Protein AF-A0A0J7MM13-F1 (afdb_monomer_lite)

Organism: Lasius niger (NCBI:txid67767)

Sequence (142 aa):
MSQFNTNYSTEHWIAAKRILRFLKGTADYGLMYRKSGMPLYGVVDADWGANTVDRRSYSGYAFILAGAAVCWEARKQRTVALSSVEAEYMAMSEATKEAIYLQGAIELQYMSTNDMPADILTKGLTGVKHLHCQDGLGMIEY

Structure (mmCIF, N/CA/C/O backbone):
data_AF-A0A0J7MM13-F1
#
_entry.id   AF-A0A0J7MM13-F1
#
loop_
_atom_site.group_PDB
_atom_site.id
_atom_site.type_symbol
_atom_site.label_atom_id
_atom_site.label_alt_id
_atom_site.label_comp_id
_atom_site.label_asym_id
_atom_site.label_entity_id
_atom_site.label_seq_id
_atom_site.pdbx_PDB_ins_code
_atom_site.Cartn_x
_atom_site.Cartn_y
_atom_site.Cartn_z
_atom_site.occupancy
_atom_site.B_iso_or_equiv
_atom_site.auth_seq_id
_atom_site.auth_comp_id
_atom_site.auth_asym_id
_atom_site.auth_atom_id
_atom_site.pdbx_PDB_model_num
ATOM 1 N N . MET A 1 1 ? 2.176 -0.537 -14.568 1.00 55.88 1 MET A N 1
ATOM 2 C CA . MET A 1 1 ? 1.625 -1.042 -15.847 1.00 55.88 1 MET A CA 1
ATOM 3 C C . MET A 1 1 ? 1.347 0.058 -16.863 1.00 55.88 1 MET A C 1
ATOM 5 O O . MET A 1 1 ? 1.669 -0.158 -18.020 1.00 55.88 1 MET A O 1
ATOM 9 N N . SER A 1 2 ? 0.864 1.245 -16.465 1.00 60.62 2 SER A N 1
ATOM 10 C CA . SER A 1 2 ? 0.593 2.351 -17.407 1.00 60.62 2 SER A CA 1
ATOM 11 C C . SER A 1 2 ? 1.797 2.784 -18.262 1.00 60.62 2 SER A C 1
ATOM 13 O O . SER A 1 2 ? 1.614 3.177 -19.409 1.00 60.62 2 SER A O 1
ATOM 15 N N . GLN A 1 3 ? 3.026 2.654 -17.745 1.00 65.56 3 GLN A N 1
ATOM 16 C CA . GLN A 1 3 ? 4.255 3.060 -18.445 1.00 65.56 3 GLN A CA 1
ATOM 17 C C . GLN A 1 3 ? 4.563 2.261 -19.731 1.00 65.56 3 GLN A C 1
ATOM 19 O O . GLN A 1 3 ? 5.362 2.721 -20.538 1.00 65.56 3 GLN A O 1
ATOM 24 N N . PHE A 1 4 ? 3.945 1.089 -19.937 1.00 69.31 4 PHE A N 1
ATOM 25 C CA . PHE A 1 4 ? 4.208 0.210 -21.089 1.00 69.31 4 PHE A CA 1
ATOM 26 C C . PHE A 1 4 ? 2.980 -0.016 -21.983 1.00 69.31 4 PHE A C 1
ATOM 28 O O . PHE A 1 4 ? 2.943 -0.974 -22.751 1.00 69.31 4 PHE A O 1
ATOM 35 N N . ASN A 1 5 ? 1.978 0.865 -21.920 1.00 72.00 5 ASN A N 1
ATOM 36 C CA . ASN A 1 5 ? 0.752 0.727 -22.717 1.00 72.00 5 ASN A CA 1
ATOM 37 C C . ASN A 1 5 ? 0.992 0.803 -24.237 1.00 72.00 5 ASN A C 1
ATOM 39 O O . ASN A 1 5 ? 0.208 0.251 -25.002 1.00 72.00 5 ASN A O 1
ATOM 43 N N . THR A 1 6 ? 2.059 1.471 -24.680 1.00 70.50 6 THR A N 1
ATOM 44 C CA . THR A 1 6 ? 2.386 1.673 -26.103 1.00 70.50 6 THR A CA 1
ATOM 45 C C . THR A 1 6 ? 3.457 0.720 -26.640 1.00 70.50 6 THR A C 1
ATOM 47 O O . THR A 1 6 ? 3.584 0.584 -27.852 1.00 70.50 6 THR A O 1
ATOM 50 N N . ASN A 1 7 ? 4.210 0.040 -25.769 1.00 72.38 7 ASN A N 1
ATOM 51 C CA . ASN A 1 7 ? 5.239 -0.933 -26.146 1.00 72.38 7 ASN A CA 1
ATOM 52 C C . ASN A 1 7 ? 5.311 -2.047 -25.086 1.00 72.38 7 ASN A C 1
ATOM 54 O O . ASN A 1 7 ? 6.131 -2.006 -24.164 1.00 72.38 7 ASN A O 1
ATOM 58 N N . TYR A 1 8 ? 4.381 -3.001 -25.164 1.00 73.69 8 TYR A N 1
ATOM 59 C CA . TYR A 1 8 ? 4.256 -4.084 -24.190 1.00 73.69 8 TYR A CA 1
ATOM 60 C C . TYR A 1 8 ? 5.021 -5.337 -24.644 1.00 73.69 8 TYR A C 1
ATOM 62 O O . TYR A 1 8 ? 4.987 -5.718 -25.809 1.00 73.69 8 TYR A O 1
ATOM 70 N N . SER A 1 9 ? 5.698 -6.000 -23.706 1.00 83.69 9 SER A N 1
ATOM 71 C CA . SER A 1 9 ? 6.359 -7.286 -23.917 1.00 83.69 9 SER A CA 1
ATOM 72 C C . SER A 1 9 ? 5.471 -8.420 -23.396 1.00 83.69 9 SER A C 1
ATOM 74 O O . SER A 1 9 ? 4.439 -8.190 -22.752 1.00 83.69 9 SER A O 1
ATOM 76 N N . THR A 1 10 ? 5.888 -9.667 -23.616 1.00 84.00 10 THR A N 1
ATOM 77 C CA . THR A 1 10 ? 5.221 -10.851 -23.053 1.00 84.00 10 THR A CA 1
ATOM 78 C C . THR A 1 10 ? 5.097 -10.778 -21.526 1.00 84.00 10 THR A C 1
ATOM 80 O O . THR A 1 10 ? 4.077 -11.182 -20.972 1.00 84.00 10 THR A O 1
ATOM 83 N N . GLU A 1 11 ? 6.085 -10.204 -20.837 1.00 82.25 11 GLU A N 1
ATOM 84 C CA . GLU A 1 11 ? 6.068 -10.025 -19.379 1.00 82.25 11 GLU A CA 1
ATOM 85 C C . GLU A 1 11 ? 4.961 -9.061 -18.938 1.00 82.25 11 GLU A C 1
ATOM 87 O O . GLU A 1 11 ? 4.194 -9.362 -18.019 1.00 82.25 11 GLU A O 1
ATOM 92 N N . HIS A 1 12 ? 4.803 -7.940 -19.651 1.00 82.81 12 HIS A N 1
ATOM 93 C CA . HIS A 1 12 ? 3.722 -6.983 -19.403 1.00 82.81 12 HIS A CA 1
ATOM 94 C C . HIS A 1 12 ? 2.346 -7.628 -19.625 1.00 82.81 12 HIS A C 1
ATOM 96 O O . HIS A 1 12 ? 1.418 -7.411 -18.845 1.00 82.81 12 HIS A O 1
ATOM 102 N N . TRP A 1 13 ? 2.214 -8.486 -20.638 1.00 83.06 13 TRP A N 1
ATOM 103 C CA . TRP A 1 13 ? 0.976 -9.221 -20.895 1.00 83.06 13 TRP A CA 1
ATOM 104 C C . TRP A 1 13 ? 0.638 -10.232 -19.789 1.00 83.06 13 TRP A C 1
ATOM 106 O O . TRP A 1 13 ? -0.515 -10.325 -19.358 1.00 83.06 13 TRP A O 1
ATOM 116 N N . ILE A 1 14 ? 1.634 -10.964 -19.281 1.00 84.88 14 ILE A N 1
ATOM 117 C CA . ILE A 1 14 ? 1.458 -11.905 -18.163 1.00 84.88 14 ILE A CA 1
ATOM 118 C C . ILE A 1 14 ? 1.028 -11.161 -16.895 1.00 84.88 14 ILE A C 1
ATOM 120 O O . ILE A 1 14 ? 0.068 -11.571 -16.237 1.00 84.88 14 ILE A O 1
ATOM 124 N N . ALA A 1 15 ? 1.688 -10.049 -16.570 1.00 82.31 15 ALA A N 1
ATOM 125 C CA . ALA A 1 15 ? 1.334 -9.243 -15.408 1.00 82.31 15 ALA A CA 1
ATOM 126 C C . ALA A 1 15 ? -0.071 -8.622 -15.543 1.00 82.31 15 ALA A C 1
ATOM 128 O O . ALA A 1 15 ? -0.837 -8.643 -14.581 1.00 82.31 15 ALA A O 1
ATOM 129 N N . ALA A 1 16 ? -0.472 -8.169 -16.738 1.00 85.62 16 ALA A N 1
ATOM 130 C CA . ALA A 1 16 ? -1.833 -7.686 -16.983 1.00 85.62 16 ALA A CA 1
ATOM 131 C C . ALA A 1 16 ? -2.881 -8.790 -16.760 1.00 85.62 16 ALA A C 1
ATOM 133 O O . ALA A 1 16 ? -3.875 -8.576 -16.066 1.00 85.62 16 ALA A O 1
ATOM 134 N N . LYS A 1 17 ? -2.634 -10.009 -17.261 1.00 88.06 17 LYS A N 1
ATOM 135 C CA . LYS A 1 17 ? -3.504 -11.165 -16.983 1.00 88.06 17 LYS A CA 1
ATOM 136 C C . LYS A 1 17 ? -3.575 -11.498 -15.497 1.00 88.06 17 LYS A C 1
ATOM 138 O O . LYS A 1 17 ? -4.645 -11.870 -15.026 1.00 88.06 17 LYS A O 1
ATOM 143 N N . ARG A 1 18 ? -2.463 -11.390 -14.762 1.00 84.81 18 ARG A N 1
ATOM 144 C CA . ARG A 1 18 ? -2.442 -11.615 -13.309 1.00 84.81 18 ARG A CA 1
ATOM 145 C C . ARG A 1 18 ? -3.367 -10.632 -12.592 1.00 84.81 18 ARG A C 1
ATOM 147 O O . ARG A 1 18 ? -4.157 -11.074 -11.768 1.00 84.81 18 ARG A O 1
ATOM 154 N N . ILE A 1 19 ? -3.328 -9.351 -12.966 1.00 85.69 19 ILE A N 1
ATOM 155 C CA . ILE A 1 19 ? -4.232 -8.324 -12.424 1.00 85.69 19 ILE A CA 1
ATOM 156 C C . ILE A 1 19 ? -5.691 -8.667 -12.738 1.00 85.69 19 ILE A C 1
ATOM 158 O O . ILE A 1 19 ? -6.515 -8.693 -11.835 1.00 85.69 19 ILE A O 1
ATOM 162 N N . LEU A 1 20 ? -6.017 -8.998 -13.991 1.00 88.75 20 LEU A N 1
ATOM 163 C CA . LEU A 1 20 ? -7.393 -9.345 -14.371 1.00 88.75 20 LEU A CA 1
ATOM 164 C C . LEU A 1 20 ? -7.911 -10.596 -13.647 1.00 88.75 20 LEU A C 1
ATOM 166 O O . LEU A 1 20 ? -9.074 -10.644 -13.256 1.00 88.75 20 LEU A O 1
ATOM 170 N N . ARG A 1 21 ? -7.059 -11.608 -13.450 1.00 88.88 21 ARG A N 1
ATOM 171 C CA . ARG A 1 21 ? -7.404 -12.804 -12.666 1.00 88.88 21 ARG A CA 1
ATOM 172 C C . ARG A 1 21 ? -7.628 -12.474 -11.198 1.00 88.88 21 ARG A C 1
ATOM 174 O O . ARG A 1 21 ? -8.562 -13.016 -10.629 1.00 88.88 21 ARG A O 1
ATOM 181 N N . PHE A 1 22 ? -6.795 -11.607 -10.622 1.00 84.38 22 PHE A N 1
ATOM 182 C CA . PHE A 1 22 ? -6.977 -11.129 -9.256 1.00 84.38 22 PHE A CA 1
ATOM 183 C C . PHE A 1 22 ? -8.317 -10.405 -9.123 1.00 84.38 22 PHE A C 1
ATOM 185 O O . PHE A 1 22 ? -9.152 -10.862 -8.362 1.00 84.38 22 PHE A O 1
ATOM 192 N N . LEU A 1 23 ? -8.584 -9.394 -9.959 1.00 87.12 23 LEU A N 1
ATOM 193 C CA . LEU A 1 23 ? -9.851 -8.652 -9.946 1.00 87.12 23 LEU A CA 1
ATOM 194 C C . LEU A 1 23 ? -11.074 -9.560 -10.108 1.00 87.12 23 LEU A C 1
ATOM 196 O O . LEU A 1 23 ? -12.084 -9.353 -9.448 1.00 87.12 23 LEU A O 1
ATOM 200 N N . LYS A 1 24 ? -10.985 -10.573 -10.979 1.00 90.88 24 LYS A N 1
ATOM 201 C CA . LYS A 1 24 ? -12.055 -11.560 -11.146 1.00 90.88 24 LYS A CA 1
ATOM 202 C C . LYS A 1 24 ? -12.206 -12.463 -9.917 1.00 90.88 24 LYS A C 1
ATOM 204 O O . LYS A 1 24 ? -13.327 -12.788 -9.557 1.00 90.88 24 LYS A O 1
ATOM 209 N N . GLY A 1 25 ? -11.098 -12.909 -9.329 1.00 87.06 25 GLY A N 1
ATOM 210 C CA . GLY A 1 25 ? -11.095 -13.793 -8.161 1.00 87.06 25 GLY A CA 1
ATOM 211 C C . GLY A 1 25 ? -11.471 -13.087 -6.860 1.00 87.06 25 GLY A C 1
ATOM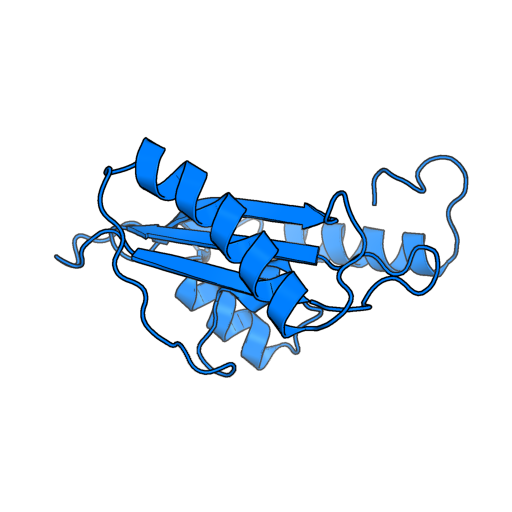 212 O O . GLY A 1 25 ? -11.932 -13.744 -5.942 1.00 87.06 25 GLY A O 1
ATOM 213 N N . THR A 1 26 ? -11.308 -11.766 -6.792 1.00 87.00 26 THR A N 1
ATOM 214 C CA . THR A 1 26 ? -11.683 -10.942 -5.639 1.00 87.00 26 THR A CA 1
ATOM 215 C C . THR A 1 26 ? -12.926 -10.095 -5.903 1.00 87.00 26 THR A C 1
ATOM 217 O O . THR A 1 26 ? -13.103 -9.063 -5.262 1.00 87.00 26 THR A O 1
ATOM 220 N N . ALA A 1 27 ? -13.753 -10.469 -6.884 1.00 89.00 27 ALA A N 1
ATOM 221 C CA . ALA A 1 27 ? -14.944 -9.701 -7.246 1.00 89.00 27 ALA A CA 1
ATOM 222 C C . ALA A 1 27 ? -15.980 -9.674 -6.110 1.00 89.00 27 ALA A C 1
ATOM 224 O O . ALA A 1 27 ? -16.627 -8.652 -5.904 1.00 89.00 27 ALA A O 1
ATOM 225 N N . ASP A 1 28 ? -16.066 -10.772 -5.359 1.00 91.69 28 ASP A N 1
ATOM 226 C CA . ASP A 1 28 ? -16.983 -10.952 -4.230 1.00 91.69 28 ASP A CA 1
ATOM 227 C C . ASP A 1 28 ? -16.328 -10.607 -2.879 1.00 91.69 28 ASP A C 1
ATOM 229 O O . ASP A 1 28 ? -16.891 -10.859 -1.819 1.00 91.69 28 ASP A O 1
ATOM 233 N N . TYR A 1 29 ? -15.127 -10.019 -2.895 1.00 89.81 29 TYR A N 1
ATOM 234 C CA . TYR A 1 29 ? -14.446 -9.571 -1.684 1.00 89.81 29 TYR A CA 1
ATOM 235 C C . TYR A 1 29 ? -14.769 -8.108 -1.392 1.00 89.81 29 TYR A C 1
ATOM 237 O O . TYR A 1 29 ? -14.879 -7.278 -2.296 1.00 89.81 29 TYR A O 1
ATOM 245 N N . GLY A 1 30 ? -14.792 -7.749 -0.114 1.00 89.75 30 GLY A N 1
ATOM 246 C CA . GLY A 1 30 ? -14.753 -6.351 0.295 1.00 89.75 30 GLY A CA 1
ATOM 247 C C . GLY A 1 30 ? -14.145 -6.147 1.671 1.00 89.75 30 GLY A C 1
ATOM 248 O O . GLY A 1 30 ? -13.636 -7.073 2.299 1.00 89.75 30 GLY A O 1
ATOM 249 N N . LEU A 1 31 ? -14.143 -4.889 2.103 1.00 90.62 31 LEU A N 1
ATOM 250 C CA . LEU A 1 31 ? -13.538 -4.471 3.362 1.00 90.62 31 LEU A CA 1
ATOM 251 C C . LEU A 1 31 ? -14.561 -4.581 4.493 1.00 90.62 31 LEU A C 1
ATOM 253 O O . LEU A 1 31 ? -15.604 -3.924 4.460 1.00 90.62 31 LEU A O 1
ATOM 257 N N . MET A 1 32 ? -14.256 -5.384 5.513 1.00 88.50 32 MET A N 1
ATOM 258 C CA . MET A 1 32 ? -15.126 -5.528 6.681 1.00 88.50 32 MET A CA 1
ATOM 259 C C . MET A 1 32 ? -14.649 -4.647 7.834 1.00 88.50 32 MET A C 1
ATOM 261 O O . MET A 1 32 ? -13.697 -4.973 8.539 1.00 88.50 32 MET A O 1
ATOM 265 N N . TYR A 1 33 ? -15.386 -3.572 8.104 1.00 87.06 33 TYR A N 1
ATOM 266 C CA . TYR A 1 33 ? -15.162 -2.761 9.297 1.00 87.06 33 TYR A CA 1
ATOM 267 C C . TYR A 1 33 ? -15.888 -3.363 10.500 1.00 87.06 33 TYR A C 1
ATOM 269 O O . TYR A 1 33 ? -17.117 -3.462 10.532 1.00 87.06 33 TYR A O 1
ATOM 277 N N . ARG A 1 34 ? -15.128 -3.733 11.530 1.00 84.69 34 ARG A N 1
ATOM 278 C CA . ARG A 1 34 ? -15.643 -4.201 12.817 1.00 84.69 34 ARG A CA 1
ATOM 279 C C . ARG A 1 34 ? -15.145 -3.287 13.921 1.00 84.69 34 ARG A C 1
ATOM 281 O O . ARG A 1 34 ? -13.957 -3.000 14.022 1.00 84.69 34 ARG A O 1
ATOM 288 N N . LYS A 1 35 ? -16.045 -2.877 14.815 1.00 81.12 35 LYS A N 1
ATOM 289 C CA . LYS A 1 35 ? -15.667 -2.135 16.022 1.00 81.12 35 LYS A CA 1
ATOM 290 C C . LYS A 1 35 ? -14.720 -2.996 16.869 1.00 81.12 35 LYS A C 1
ATOM 292 O O . LYS A 1 35 ? -15.169 -3.870 17.601 1.00 81.12 35 LYS A O 1
ATOM 297 N N . SER A 1 36 ? -13.419 -2.760 16.735 1.00 73.56 36 SER A N 1
ATOM 298 C CA . SER A 1 36 ? -12.362 -3.509 17.425 1.00 73.56 36 SER A CA 1
ATOM 299 C C . SER A 1 36 ? -11.814 -2.765 18.642 1.00 73.56 36 SER A C 1
ATOM 301 O O . SER A 1 36 ? -11.127 -3.360 19.461 1.00 73.56 36 SER A O 1
ATOM 303 N N . GLY A 1 37 ? -12.098 -1.460 18.757 1.00 76.56 37 GLY A N 1
ATOM 304 C CA . GLY A 1 37 ? -11.477 -0.587 19.757 1.00 76.56 37 GLY A CA 1
ATOM 305 C C . GLY A 1 37 ? -10.001 -0.280 19.476 1.00 76.56 37 GLY A C 1
ATOM 306 O O . GLY A 1 37 ? -9.406 0.486 20.226 1.00 76.56 37 GLY A O 1
ATOM 307 N N . MET A 1 38 ? -9.420 -0.837 18.405 1.00 79.38 38 MET A N 1
ATOM 308 C CA . MET A 1 38 ? -8.049 -0.533 18.006 1.00 79.38 38 MET A CA 1
ATOM 309 C C . MET A 1 38 ? -7.970 0.869 17.389 1.00 79.38 38 MET A C 1
ATOM 311 O O . MET A 1 38 ? -8.849 1.224 16.592 1.00 79.38 38 MET A O 1
ATOM 315 N N . PRO A 1 39 ? -6.940 1.660 17.740 1.00 83.06 39 PRO A N 1
ATOM 316 C CA . PRO A 1 39 ? -6.705 2.955 17.117 1.00 83.06 39 PRO A CA 1
ATOM 317 C C . PRO A 1 39 ? -6.337 2.794 15.636 1.00 83.06 39 PRO A C 1
ATOM 319 O O . PRO A 1 39 ? -6.025 1.697 15.170 1.00 83.06 39 PRO A O 1
ATOM 322 N N . LEU A 1 40 ? -6.373 3.905 14.898 1.00 85.75 40 LEU A N 1
ATOM 323 C CA . LEU A 1 40 ? -5.806 3.976 13.554 1.00 85.75 40 LEU A CA 1
ATOM 324 C C . LEU A 1 40 ? -4.312 3.635 13.628 1.00 85.75 40 LEU A C 1
ATOM 326 O O . LEU A 1 40 ? -3.591 4.232 14.424 1.00 85.75 40 LEU A O 1
ATOM 330 N N . TYR A 1 41 ? -3.842 2.720 12.785 1.00 87.88 41 TYR A N 1
ATOM 331 C CA . TYR A 1 41 ? -2.412 2.445 12.640 1.00 87.88 41 TYR A CA 1
ATOM 332 C C . TYR A 1 41 ? -2.027 2.330 11.168 1.00 87.88 41 TYR A C 1
ATOM 334 O O . TYR A 1 41 ? -2.854 1.988 10.324 1.00 87.88 41 TYR A O 1
ATOM 342 N N . GLY A 1 42 ? -0.775 2.658 10.855 1.00 89.44 42 GLY A N 1
ATOM 343 C CA . GLY A 1 42 ? -0.225 2.609 9.504 1.00 89.44 42 GLY A CA 1
ATOM 344 C C . GLY A 1 42 ? 0.872 1.561 9.388 1.00 89.44 42 GLY A C 1
ATOM 345 O O . GLY A 1 42 ? 1.719 1.447 10.270 1.00 89.44 42 GLY A O 1
ATOM 346 N N . VAL A 1 43 ? 0.872 0.823 8.286 1.00 90.94 43 VAL A N 1
ATOM 347 C CA . VAL A 1 43 ? 1.965 -0.057 7.868 1.00 90.94 43 VAL A CA 1
ATOM 348 C C . VAL A 1 43 ? 2.625 0.522 6.625 1.00 90.94 43 VAL A C 1
ATOM 350 O O . VAL A 1 43 ? 1.953 1.109 5.775 1.00 90.94 43 VAL A O 1
ATOM 353 N N . VAL A 1 44 ? 3.941 0.376 6.520 1.00 91.31 44 VAL A N 1
ATOM 354 C CA . VAL A 1 44 ? 4.741 0.938 5.429 1.00 91.31 44 VAL A CA 1
ATOM 355 C C . VAL A 1 44 ? 5.756 -0.101 4.993 1.00 91.31 44 VAL A C 1
ATOM 357 O O . VAL A 1 44 ? 6.399 -0.723 5.833 1.00 91.31 44 VAL A O 1
ATOM 360 N N . ASP A 1 45 ? 5.917 -0.256 3.686 1.00 90.25 45 ASP A N 1
ATOM 361 C CA . ASP A 1 45 ? 6.934 -1.110 3.094 1.00 90.25 45 ASP A CA 1
ATOM 362 C C . ASP A 1 45 ? 7.544 -0.446 1.852 1.00 90.25 45 ASP A C 1
ATOM 364 O O . ASP A 1 45 ? 6.936 0.410 1.193 1.00 90.25 45 ASP A O 1
ATOM 368 N N . ALA A 1 46 ? 8.771 -0.837 1.529 1.00 89.44 46 ALA A N 1
ATOM 369 C CA . ALA A 1 46 ? 9.425 -0.455 0.292 1.00 89.44 46 ALA A CA 1
ATOM 370 C C . ALA A 1 46 ? 10.137 -1.657 -0.327 1.00 89.44 46 ALA A C 1
ATOM 372 O O . ALA A 1 46 ? 10.812 -2.418 0.360 1.00 89.44 46 ALA A O 1
ATOM 373 N N . ASP A 1 47 ? 10.041 -1.786 -1.648 1.00 85.81 47 ASP A N 1
ATOM 374 C CA . ASP A 1 47 ? 10.776 -2.792 -2.409 1.00 85.81 47 ASP A CA 1
ATOM 375 C C . ASP A 1 47 ? 11.902 -2.127 -3.209 1.00 85.81 47 ASP A C 1
ATOM 377 O O . ASP A 1 47 ? 11.654 -1.345 -4.137 1.00 85.81 47 ASP A O 1
ATOM 381 N N . TRP A 1 48 ? 13.149 -2.394 -2.811 1.00 71.00 48 TRP A N 1
ATOM 382 C CA . TRP A 1 48 ? 14.350 -1.788 -3.385 1.00 71.00 48 TRP A CA 1
ATOM 383 C C . TRP A 1 48 ? 14.833 -2.546 -4.621 1.00 71.00 48 TRP A C 1
ATOM 385 O O . TRP A 1 48 ? 14.996 -3.762 -4.610 1.00 71.00 48 TRP A O 1
ATOM 395 N N . GLY A 1 49 ? 15.120 -1.810 -5.697 1.00 58.75 49 GLY A N 1
ATOM 396 C CA . GLY A 1 49 ? 15.74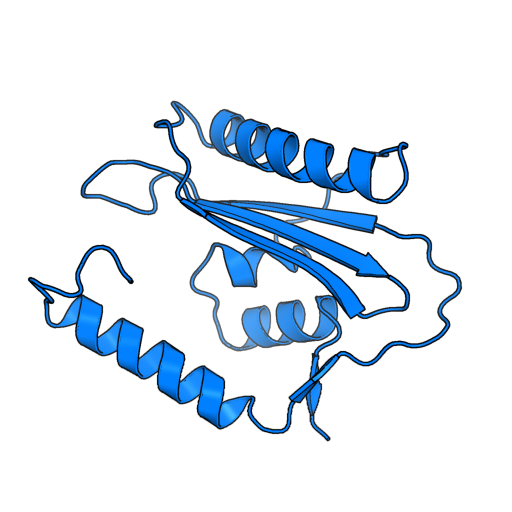8 -2.381 -6.893 1.00 58.75 49 GLY A CA 1
ATOM 397 C C . GLY A 1 49 ? 14.844 -3.279 -7.747 1.00 58.75 49 GLY A C 1
ATOM 398 O O . GLY A 1 49 ? 15.330 -3.870 -8.709 1.00 58.75 49 GLY A O 1
ATOM 399 N N . ALA A 1 50 ? 13.537 -3.335 -7.471 1.00 57.03 50 ALA A N 1
ATOM 400 C CA . ALA A 1 50 ? 12.572 -4.160 -8.207 1.00 57.03 50 ALA A CA 1
ATOM 401 C C . ALA A 1 50 ? 12.455 -3.822 -9.710 1.00 57.03 50 ALA A C 1
ATOM 403 O O . ALA A 1 50 ? 11.895 -4.600 -10.483 1.00 57.03 50 ALA A O 1
ATOM 404 N N . ASN A 1 51 ? 12.977 -2.671 -10.153 1.00 58.38 51 ASN A N 1
ATOM 405 C CA . ASN A 1 51 ? 13.008 -2.286 -11.560 1.00 58.38 51 ASN A CA 1
ATOM 406 C C . ASN A 1 51 ? 14.443 -2.242 -12.106 1.00 58.38 51 ASN A C 1
ATOM 408 O O . ASN A 1 51 ? 15.198 -1.311 -11.835 1.00 58.38 51 ASN A O 1
ATOM 412 N N . THR A 1 52 ? 14.808 -3.221 -12.932 1.00 57.59 52 THR A N 1
ATOM 413 C CA . THR A 1 52 ? 16.130 -3.308 -13.577 1.00 57.59 52 THR A CA 1
ATOM 414 C C . THR A 1 52 ? 16.361 -2.240 -14.650 1.00 57.59 52 THR A C 1
ATOM 416 O O . THR A 1 52 ? 17.510 -1.990 -15.012 1.00 57.59 52 THR A O 1
ATOM 419 N N . VAL A 1 53 ? 15.299 -1.588 -15.139 1.00 61.56 53 VAL A N 1
ATOM 420 C CA . VAL A 1 53 ? 15.366 -0.601 -16.228 1.00 61.56 53 VAL A CA 1
ATOM 421 C C . VAL A 1 53 ? 15.751 0.783 -15.709 1.00 61.56 53 VAL A C 1
ATOM 423 O O . VAL A 1 53 ? 16.602 1.440 -16.299 1.00 61.56 53 VAL A O 1
ATOM 426 N N . ASP A 1 54 ? 15.158 1.231 -14.600 1.00 70.06 54 ASP A N 1
ATOM 427 C CA . ASP A 1 54 ? 15.408 2.570 -14.047 1.00 70.06 54 ASP A CA 1
ATOM 428 C C . ASP A 1 54 ? 15.860 2.588 -12.580 1.00 70.06 54 ASP A C 1
ATOM 430 O O . ASP A 1 54 ? 16.064 3.667 -12.024 1.00 70.06 54 ASP A O 1
ATOM 434 N N . ARG A 1 55 ? 16.073 1.411 -11.968 1.00 74.25 55 ARG A N 1
ATOM 435 C CA . ARG A 1 55 ? 16.592 1.209 -10.597 1.00 74.25 55 ARG A CA 1
ATOM 436 C C . ARG A 1 55 ? 15.778 1.885 -9.493 1.00 74.25 55 ARG A C 1
ATOM 438 O O . ARG A 1 55 ? 16.265 2.053 -8.380 1.00 74.25 55 ARG A O 1
ATOM 445 N N . ARG A 1 56 ? 14.539 2.283 -9.781 1.00 79.94 56 ARG A N 1
ATOM 446 C CA . ARG A 1 56 ? 13.665 2.934 -8.802 1.00 79.94 56 ARG A CA 1
ATOM 447 C C . ARG A 1 56 ? 12.921 1.894 -7.978 1.00 79.94 56 ARG A C 1
ATOM 449 O O . ARG A 1 56 ? 12.370 0.941 -8.529 1.00 79.94 56 ARG A O 1
ATOM 456 N N . SER A 1 57 ? 12.881 2.129 -6.674 1.00 85.19 57 SER A N 1
ATOM 457 C CA . SER A 1 57 ? 12.131 1.326 -5.714 1.00 85.19 57 SER A CA 1
ATOM 458 C C . SER A 1 57 ? 10.628 1.602 -5.808 1.00 85.19 57 SER A C 1
ATOM 460 O O . SER A 1 57 ? 10.195 2.619 -6.367 1.00 85.19 57 SER A O 1
ATOM 462 N N . TYR A 1 58 ? 9.828 0.720 -5.221 1.00 87.88 58 TYR A N 1
ATOM 463 C CA . TYR A 1 58 ? 8.399 0.935 -5.005 1.00 87.88 58 TYR A CA 1
ATOM 464 C C . TYR A 1 58 ? 8.140 1.166 -3.522 1.00 87.88 58 TYR A C 1
ATOM 466 O O . TYR A 1 58 ? 8.698 0.473 -2.684 1.00 87.88 58 TYR A O 1
ATOM 474 N N . SER A 1 59 ? 7.308 2.150 -3.208 1.00 90.69 59 SER A N 1
ATOM 475 C CA . SER A 1 59 ? 6.827 2.435 -1.860 1.00 90.69 59 SER A CA 1
ATOM 476 C C . SER A 1 59 ? 5.369 2.027 -1.756 1.00 90.69 59 SER A C 1
ATOM 478 O O . SER A 1 59 ? 4.592 2.295 -2.677 1.00 90.69 59 SER A O 1
ATOM 480 N N . GLY A 1 60 ? 4.997 1.435 -0.630 1.00 91.19 60 GLY A N 1
ATOM 481 C CA . GLY A 1 60 ? 3.615 1.146 -0.297 1.00 91.19 60 GLY A CA 1
ATOM 482 C C . GLY A 1 60 ? 3.318 1.450 1.162 1.00 91.19 60 GLY A C 1
ATOM 483 O O . GLY A 1 60 ? 4.171 1.279 2.030 1.00 91.19 60 GLY A O 1
ATOM 484 N N . TYR A 1 61 ? 2.103 1.905 1.434 1.00 92.81 61 TYR A N 1
ATOM 485 C CA . TYR A 1 61 ? 1.594 2.019 2.795 1.00 92.81 61 TYR A CA 1
ATOM 486 C C . TYR A 1 61 ? 0.106 1.688 2.839 1.00 92.81 61 TYR A C 1
ATOM 488 O O . TYR A 1 61 ? -0.601 1.820 1.839 1.00 92.81 61 TYR A O 1
ATOM 496 N N . ALA A 1 62 ? -0.370 1.287 4.013 1.00 92.75 62 ALA A N 1
ATOM 497 C CA . ALA A 1 62 ? -1.786 1.122 4.302 1.00 92.75 62 ALA A CA 1
ATOM 498 C C . ALA A 1 62 ? -2.090 1.549 5.740 1.00 92.75 62 ALA A C 1
ATOM 500 O O . ALA A 1 62 ? -1.413 1.140 6.678 1.00 92.75 62 ALA A O 1
ATOM 501 N N . PHE A 1 63 ? -3.128 2.356 5.911 1.00 91.44 63 PHE A N 1
ATOM 502 C CA . PHE A 1 63 ? -3.709 2.731 7.189 1.00 91.44 63 PHE A CA 1
ATOM 503 C C . PHE A 1 63 ? -4.928 1.868 7.461 1.00 91.44 63 PHE A C 1
ATOM 505 O O . PHE A 1 63 ? -5.820 1.779 6.617 1.00 91.44 63 PHE A O 1
ATOM 512 N N . ILE A 1 64 ? -4.971 1.256 8.637 1.00 89.88 64 ILE A N 1
ATOM 513 C CA . ILE A 1 64 ? -5.996 0.305 9.053 1.00 89.88 64 ILE A CA 1
ATOM 514 C C . ILE A 1 64 ? -6.757 0.892 10.240 1.00 89.88 64 ILE A C 1
ATOM 516 O O . ILE A 1 64 ? -6.168 1.354 11.219 1.00 89.88 64 ILE A O 1
ATOM 520 N N . LEU A 1 65 ? -8.084 0.862 10.150 1.00 87.88 65 LEU A N 1
ATOM 521 C CA . LEU A 1 65 ? -9.002 1.284 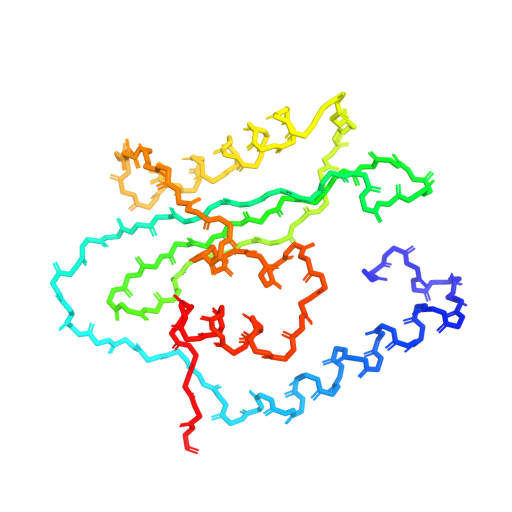11.202 1.00 87.88 65 LEU A CA 1
ATOM 522 C C . LEU A 1 65 ? -10.146 0.281 11.283 1.00 87.88 65 LEU A C 1
ATOM 524 O O . LEU A 1 65 ? -10.676 -0.149 10.262 1.00 87.88 65 LEU A O 1
ATOM 528 N N . ALA A 1 66 ? -10.556 -0.079 12.501 1.00 87.31 66 ALA A N 1
ATOM 529 C CA . ALA A 1 66 ? -11.663 -1.015 12.706 1.00 87.31 66 ALA A CA 1
ATOM 530 C C . ALA A 1 66 ? -11.476 -2.352 11.946 1.00 87.31 66 ALA A C 1
ATOM 532 O O . ALA A 1 66 ? -12.437 -2.945 11.466 1.00 87.31 66 ALA A O 1
ATOM 533 N N . GLY A 1 67 ? -10.227 -2.823 11.838 1.00 86.31 67 GLY A N 1
ATOM 534 C CA . GLY A 1 67 ? -9.888 -4.112 11.226 1.00 86.31 67 GLY A CA 1
ATOM 535 C C . GLY A 1 67 ? -9.808 -4.127 9.698 1.00 86.31 67 GLY A C 1
ATOM 536 O O . GLY A 1 67 ? -9.582 -5.198 9.150 1.00 86.31 67 GLY A O 1
ATOM 537 N N . ALA A 1 68 ? -9.959 -2.987 9.017 1.00 89.81 68 ALA A N 1
ATOM 538 C CA . ALA A 1 68 ? -9.803 -2.912 7.567 1.00 89.81 68 ALA A CA 1
ATOM 539 C C . ALA A 1 68 ? -9.081 -1.637 7.112 1.00 89.81 68 ALA A C 1
ATOM 541 O O . ALA A 1 68 ? -9.032 -0.631 7.827 1.00 89.81 68 ALA A O 1
ATOM 542 N N . ALA A 1 69 ? -8.501 -1.684 5.914 1.00 91.19 69 ALA A N 1
ATOM 543 C CA . ALA A 1 69 ? -7.804 -0.549 5.324 1.00 91.19 69 ALA A CA 1
ATOM 544 C C . ALA A 1 69 ? -8.761 0.634 5.071 1.00 91.19 69 ALA A C 1
ATOM 546 O O . ALA A 1 69 ? -9.871 0.463 4.569 1.00 91.19 69 ALA A O 1
ATOM 547 N N . VAL A 1 70 ? -8.334 1.849 5.411 1.00 89.94 70 VAL A N 1
ATOM 548 C CA . VAL A 1 70 ? -9.072 3.105 5.163 1.00 89.94 70 VAL A CA 1
ATOM 549 C C . VAL A 1 70 ? -8.347 4.041 4.203 1.00 89.94 70 VAL A C 1
ATOM 551 O O . VAL A 1 70 ? -8.987 4.845 3.533 1.00 89.94 70 VAL A O 1
ATOM 554 N N . CYS A 1 71 ? -7.022 3.933 4.113 1.00 89.69 71 CYS A N 1
ATOM 555 C CA . CYS A 1 71 ? -6.195 4.662 3.157 1.00 89.69 71 CYS A CA 1
ATOM 556 C C . CYS A 1 71 ? -5.005 3.781 2.780 1.00 89.69 71 CYS A C 1
ATOM 558 O O . CYS A 1 71 ? -4.445 3.115 3.645 1.00 89.69 71 CYS A O 1
ATOM 560 N N . TRP A 1 72 ? -4.620 3.742 1.511 1.00 92.19 72 TRP A N 1
ATOM 561 C CA . TRP A 1 72 ? -3.451 2.997 1.056 1.00 92.19 72 TRP A CA 1
ATOM 562 C C . TRP A 1 72 ? -2.904 3.607 -0.229 1.00 92.19 72 TRP A C 1
ATOM 564 O O . TRP A 1 72 ? -3.638 4.216 -1.007 1.00 92.19 72 TRP A O 1
ATOM 574 N N . GLU A 1 73 ? -1.620 3.396 -0.482 1.00 90.44 73 GLU A N 1
ATOM 575 C CA . GLU A 1 73 ? -0.988 3.751 -1.748 1.00 90.44 73 GLU A CA 1
ATOM 576 C C . GLU A 1 73 ? 0.080 2.717 -2.094 1.00 90.44 73 GLU A C 1
ATOM 578 O O . GLU A 1 73 ? 0.737 2.157 -1.218 1.00 90.44 73 GLU A O 1
ATOM 583 N N . ALA A 1 74 ? 0.258 2.478 -3.391 1.00 90.31 74 ALA A N 1
ATOM 584 C CA . ALA A 1 74 ? 1.356 1.708 -3.950 1.00 90.31 74 ALA A CA 1
ATOM 585 C C . ALA A 1 74 ? 1.917 2.487 -5.140 1.00 90.31 74 ALA A C 1
ATOM 587 O O . ALA A 1 74 ? 1.246 2.638 -6.166 1.00 90.31 74 ALA A O 1
ATOM 588 N N . ARG A 1 75 ? 3.138 3.011 -5.023 1.00 87.56 75 ARG A N 1
ATOM 589 C CA . ARG A 1 75 ? 3.714 3.887 -6.049 1.00 87.56 75 ARG A CA 1
ATOM 590 C C . ARG A 1 75 ? 5.191 3.647 -6.278 1.00 87.56 75 ARG A C 1
ATOM 592 O O . ARG A 1 75 ? 5.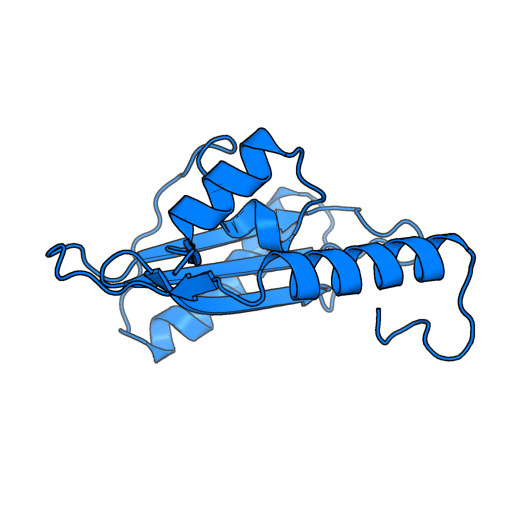952 3.301 -5.383 1.00 87.56 75 ARG A O 1
ATOM 599 N N . LYS A 1 76 ? 5.621 3.918 -7.506 1.00 87.62 76 LYS A N 1
ATOM 600 C CA . LYS A 1 76 ? 7.041 3.973 -7.850 1.00 87.62 76 LYS A CA 1
ATOM 601 C C . LYS A 1 76 ? 7.664 5.235 -7.249 1.00 87.62 76 LYS A C 1
ATOM 603 O O . LYS A 1 76 ? 7.091 6.320 -7.377 1.00 87.62 76 LYS A O 1
ATOM 608 N N . GLN A 1 77 ? 8.834 5.119 -6.627 1.00 87.38 77 GLN A N 1
ATOM 609 C CA . GLN A 1 77 ? 9.555 6.277 -6.098 1.00 87.38 77 GLN A CA 1
ATOM 610 C C . GLN A 1 77 ? 9.958 7.235 -7.228 1.00 87.38 77 GLN A C 1
ATOM 612 O O . GLN A 1 77 ? 10.243 6.824 -8.355 1.00 87.38 77 GLN A O 1
ATOM 617 N N . ARG A 1 78 ? 9.946 8.544 -6.941 1.00 85.81 78 ARG A N 1
ATOM 618 C CA . ARG A 1 78 ? 10.295 9.588 -7.928 1.00 85.81 78 ARG A CA 1
ATOM 619 C C . ARG A 1 78 ? 11.804 9.646 -8.169 1.00 85.81 78 ARG A C 1
ATOM 621 O O . ARG A 1 78 ? 12.233 9.929 -9.286 1.00 85.81 78 ARG A O 1
ATOM 628 N N . THR A 1 79 ? 12.577 9.359 -7.130 1.00 86.38 79 THR A N 1
ATOM 629 C CA . THR A 1 79 ? 14.040 9.330 -7.101 1.00 86.38 79 THR A CA 1
ATOM 630 C C . THR A 1 79 ? 14.544 7.896 -6.950 1.00 86.38 79 THR A C 1
ATOM 632 O O . THR A 1 79 ? 13.793 7.000 -6.571 1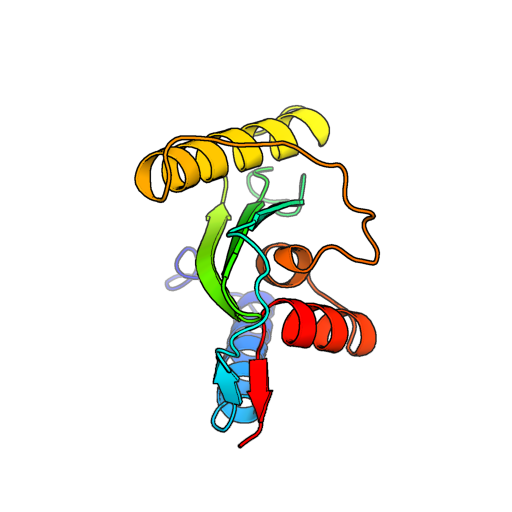.00 86.38 79 THR A O 1
ATOM 635 N N . VAL A 1 80 ? 15.811 7.667 -7.293 1.00 85.94 80 VAL A N 1
ATOM 636 C CA . VAL A 1 80 ? 16.486 6.381 -7.075 1.00 85.94 80 VAL A CA 1
ATOM 637 C C . VAL A 1 80 ? 17.042 6.374 -5.655 1.00 85.94 80 VAL A C 1
ATOM 639 O O . VAL A 1 80 ? 17.813 7.266 -5.315 1.00 85.94 80 VAL A O 1
ATOM 642 N N . ALA A 1 81 ? 16.659 5.383 -4.851 1.00 86.88 81 ALA A N 1
ATOM 643 C CA . ALA A 1 81 ? 17.233 5.172 -3.528 1.00 86.88 81 ALA A CA 1
ATOM 644 C C . ALA A 1 81 ? 18.594 4.467 -3.637 1.00 86.88 81 ALA A C 1
ATOM 646 O O . ALA A 1 81 ? 18.757 3.497 -4.384 1.00 86.88 81 ALA A O 1
ATOM 647 N N . LEU A 1 82 ? 19.567 4.934 -2.865 1.00 86.19 82 LEU A N 1
ATOM 648 C CA . LEU A 1 82 ? 20.933 4.418 -2.809 1.00 86.19 82 LEU A CA 1
ATOM 649 C C . LEU A 1 82 ? 21.048 3.167 -1.926 1.00 86.19 82 LEU A C 1
ATOM 651 O O . LEU A 1 82 ? 22.045 2.453 -2.004 1.00 86.19 82 LEU A O 1
ATOM 655 N N . SER A 1 83 ? 20.037 2.883 -1.102 1.00 86.88 83 SER A N 1
ATOM 656 C CA . SER A 1 83 ? 19.960 1.693 -0.247 1.00 86.88 83 SER A CA 1
ATOM 657 C C . SER A 1 83 ? 18.510 1.276 0.020 1.00 86.88 83 SER A C 1
ATOM 659 O O . SER A 1 83 ? 17.582 2.058 -0.202 1.00 86.88 83 SER A O 1
ATOM 661 N N . SER A 1 84 ? 18.311 0.062 0.542 1.00 85.00 84 SER A N 1
ATOM 662 C CA . SER A 1 84 ? 16.999 -0.389 1.028 1.00 85.00 84 SER A CA 1
ATOM 663 C C . SER A 1 84 ? 16.477 0.488 2.167 1.00 85.00 84 SER A C 1
ATOM 665 O O . SER A 1 84 ? 15.312 0.867 2.157 1.00 85.00 84 SER A O 1
ATOM 667 N N . VAL A 1 85 ? 17.357 0.899 3.085 1.00 88.94 85 VAL A N 1
ATOM 668 C CA . VAL A 1 85 ? 17.016 1.782 4.212 1.00 88.94 85 VAL A CA 1
ATOM 669 C C . VAL A 1 85 ? 16.517 3.140 3.720 1.00 88.94 85 VAL A C 1
ATOM 671 O O . VAL A 1 85 ? 15.527 3.665 4.220 1.00 88.94 85 VAL A O 1
ATOM 674 N N . GLU A 1 86 ? 17.166 3.712 2.704 1.00 87.94 86 GLU A N 1
ATOM 675 C CA . GLU A 1 86 ? 16.701 4.965 2.106 1.00 87.94 86 GLU A CA 1
ATOM 676 C C . GLU A 1 86 ? 15.341 4.790 1.418 1.00 87.94 86 GLU A C 1
ATOM 678 O O . GLU A 1 86 ? 14.480 5.662 1.527 1.00 87.94 86 GLU A O 1
ATOM 683 N N . ALA A 1 87 ? 15.116 3.654 0.750 1.00 89.94 87 ALA A N 1
ATOM 684 C CA . ALA A 1 87 ? 13.827 3.363 0.136 1.00 89.94 87 ALA A CA 1
ATOM 685 C C . ALA A 1 87 ? 12.705 3.266 1.188 1.00 89.94 87 ALA A C 1
ATOM 687 O O . ALA A 1 87 ? 11.634 3.842 0.977 1.00 89.94 87 ALA A O 1
ATOM 688 N N . GLU A 1 88 ? 12.958 2.604 2.320 1.00 88.94 88 GLU A N 1
ATOM 689 C CA . GLU A 1 88 ? 12.034 2.542 3.461 1.00 88.94 88 GLU A CA 1
ATOM 690 C C . GLU A 1 88 ? 11.773 3.933 4.049 1.00 88.94 88 GLU A C 1
ATOM 692 O O . GLU A 1 88 ? 10.620 4.307 4.265 1.00 88.94 88 GLU A O 1
ATOM 697 N N . TYR A 1 89 ? 12.815 4.749 4.229 1.00 90.19 89 TYR A N 1
ATOM 698 C CA . TYR A 1 89 ? 12.675 6.113 4.743 1.00 90.19 89 TYR A CA 1
ATOM 699 C C . TYR A 1 89 ? 11.838 7.003 3.813 1.00 90.19 89 TYR A C 1
ATOM 701 O O . TYR A 1 89 ? 10.974 7.757 4.267 1.00 90.19 89 TYR A O 1
ATOM 709 N N . MET A 1 90 ? 12.035 6.889 2.496 1.00 91.69 90 MET A N 1
ATOM 710 C CA . MET A 1 90 ? 11.208 7.586 1.508 1.00 91.69 90 MET A CA 1
ATOM 711 C C . MET A 1 90 ? 9.742 7.137 1.570 1.00 91.69 90 MET A C 1
ATOM 713 O O . MET A 1 90 ? 8.852 7.986 1.526 1.00 91.69 90 MET A O 1
ATOM 717 N N . ALA A 1 91 ? 9.477 5.831 1.698 1.00 91.12 91 ALA A N 1
ATOM 718 C CA . ALA A 1 91 ? 8.115 5.315 1.860 1.00 91.12 91 ALA A CA 1
ATOM 719 C C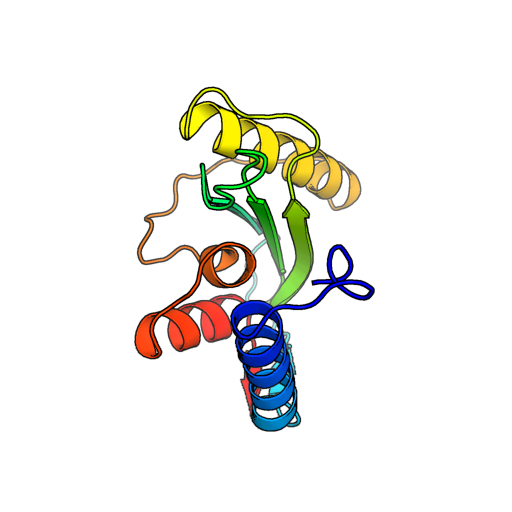 . ALA A 1 91 ? 7.460 5.852 3.142 1.00 91.12 91 ALA A C 1
ATOM 721 O O . ALA A 1 91 ? 6.321 6.319 3.116 1.00 91.12 91 ALA A O 1
ATOM 722 N N . MET A 1 92 ? 8.212 5.862 4.243 1.00 91.00 92 MET A N 1
ATOM 723 C CA . MET A 1 92 ? 7.767 6.368 5.539 1.00 91.00 92 MET A CA 1
ATOM 724 C C . MET A 1 92 ? 7.469 7.865 5.496 1.00 91.00 92 MET A C 1
ATOM 726 O O . MET A 1 92 ? 6.483 8.308 6.080 1.00 91.00 92 MET A O 1
ATOM 730 N N . SER A 1 93 ? 8.266 8.651 4.770 1.00 92.00 93 SER A N 1
ATOM 731 C CA . SER A 1 93 ? 8.009 10.080 4.579 1.00 92.00 93 SER A CA 1
ATOM 732 C C . SER A 1 93 ? 6.671 10.340 3.878 1.00 92.00 93 SER A C 1
ATOM 734 O O . SER A 1 93 ? 5.934 11.234 4.288 1.00 92.00 93 SER A O 1
ATOM 736 N N . GLU A 1 94 ? 6.321 9.552 2.856 1.00 91.31 94 GLU A N 1
ATOM 737 C CA . GLU A 1 94 ? 5.021 9.670 2.182 1.00 91.31 94 GLU A CA 1
ATOM 738 C C . GLU A 1 94 ? 3.870 9.236 3.096 1.00 91.31 94 GLU A C 1
ATOM 740 O O . GLU A 1 94 ? 2.912 9.988 3.255 1.00 91.31 94 GLU A O 1
ATOM 745 N N . ALA A 1 95 ? 4.008 8.103 3.790 1.00 91.00 95 ALA A N 1
ATOM 746 C CA . ALA A 1 95 ? 3.009 7.654 4.759 1.00 91.00 95 ALA A CA 1
ATOM 747 C C . ALA A 1 95 ? 2.794 8.681 5.887 1.00 91.00 95 ALA A C 1
ATOM 749 O O . ALA A 1 95 ? 1.669 8.924 6.308 1.00 91.00 95 ALA A O 1
ATOM 750 N N . THR A 1 96 ? 3.857 9.346 6.344 1.00 90.44 96 THR A N 1
ATOM 751 C CA . THR A 1 96 ? 3.782 10.386 7.384 1.00 90.44 96 THR A CA 1
ATOM 752 C C . THR A 1 96 ? 2.916 11.565 6.938 1.00 90.44 96 THR A C 1
ATOM 754 O O . THR A 1 96 ? 2.137 12.083 7.735 1.00 90.44 96 THR A O 1
ATOM 757 N N . LYS A 1 97 ? 3.003 11.980 5.666 1.00 90.06 97 LYS A N 1
ATOM 758 C CA . LYS A 1 97 ? 2.167 13.070 5.130 1.00 90.06 97 LYS A CA 1
ATOM 759 C C . LYS A 1 97 ? 0.684 12.720 5.226 1.00 90.06 97 LYS A C 1
ATOM 761 O O . LYS A 1 97 ? -0.100 13.541 5.697 1.00 90.06 97 LYS A O 1
ATOM 766 N N . GLU A 1 98 ? 0.327 11.495 4.854 1.00 89.94 98 GLU A N 1
ATOM 767 C CA . GLU A 1 98 ? -1.046 11.002 4.982 1.00 89.94 98 GLU A CA 1
ATOM 768 C C . GLU A 1 98 ? -1.482 10.840 6.438 1.00 89.94 98 GLU A C 1
ATOM 770 O O . GLU A 1 98 ? -2.596 11.205 6.799 1.00 89.94 98 GLU A O 1
ATOM 775 N N . ALA A 1 99 ? -0.608 10.346 7.313 1.00 88.25 99 ALA A N 1
ATOM 776 C CA . ALA A 1 99 ? -0.939 10.197 8.725 1.00 88.25 99 ALA A CA 1
ATOM 777 C C . ALA A 1 99 ? -1.201 11.553 9.406 1.00 88.25 99 ALA A C 1
ATOM 779 O O . ALA A 1 99 ? -2.140 11.680 10.197 1.00 88.25 99 ALA A O 1
ATOM 780 N N . ILE A 1 100 ? -0.420 12.586 9.061 1.00 88.25 100 ILE A N 1
ATOM 781 C CA . ILE A 1 100 ? -0.662 13.964 9.515 1.00 88.25 100 ILE A CA 1
ATOM 782 C C . ILE A 1 100 ? -2.033 14.446 9.035 1.00 88.25 100 ILE A C 1
ATOM 784 O O . ILE A 1 100 ? -2.767 15.042 9.821 1.00 88.25 100 ILE A O 1
ATOM 788 N N . TYR A 1 101 ? -2.391 14.163 7.780 1.00 87.19 101 TYR A N 1
ATOM 789 C CA . TYR A 1 101 ? -3.701 14.506 7.229 1.00 87.19 101 TYR A CA 1
ATOM 790 C C . TYR A 1 101 ? -4.852 13.788 7.953 1.00 87.19 101 TYR A C 1
ATOM 792 O O . TYR A 1 101 ? -5.885 14.401 8.216 1.00 87.19 101 TYR A O 1
ATOM 800 N N . LEU A 1 102 ? -4.672 12.513 8.313 1.00 82.50 102 LEU A N 1
ATOM 801 C CA . LEU A 1 102 ? -5.713 11.701 8.943 1.00 82.50 102 LEU A CA 1
ATOM 802 C C . LEU A 1 102 ? -5.930 12.033 10.426 1.00 82.50 102 LEU A C 1
ATOM 804 O O . LEU A 1 102 ? -7.081 12.173 10.838 1.00 82.50 102 LEU A O 1
ATOM 808 N N . GLN A 1 103 ? -4.869 12.117 11.240 1.00 71.88 103 GLN A N 1
ATOM 809 C CA . GLN A 1 103 ? -4.995 12.269 12.704 1.00 71.88 103 GLN A CA 1
ATOM 810 C C . GLN A 1 103 ? -3.851 13.035 13.403 1.00 71.88 103 GLN A C 1
ATOM 812 O O . GLN A 1 103 ? -3.865 13.157 14.626 1.00 71.88 103 GLN A O 1
ATOM 817 N N . GLY A 1 104 ? -2.877 13.595 12.677 1.00 68.25 104 GLY A N 1
ATOM 818 C CA . GLY A 1 104 ? -1.896 14.555 13.218 1.00 68.25 104 GLY A CA 1
ATOM 819 C C . GLY A 1 104 ? -0.809 14.010 14.164 1.00 68.25 104 GLY A C 1
ATOM 820 O O . GLY A 1 104 ? 0.189 14.699 14.367 1.00 68.25 104 GLY A O 1
ATOM 821 N N . ALA A 1 105 ? -0.944 12.797 14.711 1.00 63.16 105 ALA A N 1
ATOM 822 C CA . ALA A 1 105 ? 0.053 12.150 15.570 1.00 63.16 105 ALA A CA 1
ATOM 823 C C . ALA A 1 105 ? 0.432 10.761 15.035 1.00 63.16 105 ALA A C 1
ATOM 825 O O . ALA A 1 105 ? -0.426 10.014 14.570 1.00 63.16 105 ALA A O 1
ATOM 826 N N . ILE A 1 106 ? 1.726 10.428 15.091 1.00 68.50 106 ILE A N 1
ATOM 827 C CA . ILE A 1 106 ? 2.292 9.194 14.532 1.00 68.50 106 ILE A CA 1
ATOM 828 C C . ILE A 1 106 ? 3.187 8.550 15.583 1.00 68.50 106 ILE A C 1
ATOM 830 O O . ILE A 1 106 ? 4.082 9.203 16.119 1.00 68.50 106 ILE A O 1
ATOM 834 N N . GLU A 1 107 ? 2.977 7.262 15.826 1.00 71.12 107 GLU A N 1
ATOM 835 C CA . GLU A 1 107 ? 3.898 6.414 16.574 1.00 71.12 107 GLU A CA 1
ATOM 836 C C . GLU A 1 107 ? 4.464 5.359 15.621 1.00 71.12 107 GLU A C 1
ATOM 838 O O . GLU A 1 107 ? 3.715 4.672 14.926 1.00 71.12 107 GLU A O 1
ATOM 843 N N . LEU A 1 108 ? 5.793 5.263 15.549 1.00 68.88 108 LEU A N 1
ATOM 844 C CA . LEU A 1 108 ? 6.474 4.299 14.691 1.00 68.88 108 LEU A CA 1
ATOM 845 C C . LEU A 1 108 ? 6.800 3.046 15.495 1.00 68.88 108 LEU A C 1
ATOM 847 O O . LEU A 1 108 ? 7.514 3.110 16.495 1.00 68.88 108 LEU A O 1
ATOM 851 N N . GLN A 1 109 ? 6.318 1.905 15.017 1.00 80.38 109 GLN A N 1
ATOM 852 C CA . GLN A 1 109 ? 6.614 0.601 15.591 1.00 80.38 109 GLN A CA 1
ATOM 853 C C . GLN A 1 109 ? 7.201 -0.306 14.515 1.00 80.38 109 GLN A C 1
ATOM 855 O O . GLN A 1 109 ? 6.775 -0.285 13.359 1.00 80.38 109 GLN A O 1
ATOM 860 N N . TYR A 1 110 ? 8.203 -1.095 14.895 1.00 78.75 110 TYR A N 1
ATOM 861 C CA . TYR A 1 110 ? 8.765 -2.101 14.005 1.00 78.75 110 TYR A CA 1
ATOM 862 C C . TYR A 1 110 ? 7.777 -3.258 13.835 1.00 78.75 110 TYR A C 1
ATOM 864 O O . TYR A 1 110 ? 7.253 -3.785 14.816 1.00 78.75 110 TYR A O 1
ATOM 872 N N . MET A 1 111 ? 7.578 -3.681 12.590 1.00 82.19 111 MET A N 1
ATOM 873 C CA . MET A 1 111 ? 6.786 -4.850 12.229 1.00 82.19 111 MET A CA 1
ATOM 874 C C . MET A 1 111 ? 7.669 -5.818 11.444 1.00 82.19 111 MET A C 1
ATOM 876 O O . MET A 1 111 ? 8.393 -5.419 10.532 1.00 82.19 111 MET A O 1
ATOM 880 N N . SER A 1 112 ? 7.622 -7.095 11.816 1.00 83.94 112 SER A N 1
ATOM 881 C CA . SER A 1 112 ? 8.375 -8.148 11.138 1.00 83.94 112 SER A CA 1
ATOM 882 C C . SER A 1 112 ? 7.905 -8.320 9.692 1.00 83.94 112 SER A C 1
ATOM 884 O O . SER A 1 112 ? 6.721 -8.196 9.388 1.00 83.94 112 SER A O 1
ATOM 886 N N . THR A 1 113 ? 8.817 -8.704 8.797 1.00 78.69 113 THR A N 1
ATOM 887 C CA . THR A 1 113 ? 8.520 -8.969 7.378 1.00 78.69 113 THR A CA 1
ATOM 888 C C . THR A 1 113 ? 7.469 -10.064 7.165 1.00 78.69 113 THR A C 1
ATOM 890 O O . THR A 1 113 ? 6.837 -10.114 6.110 1.00 78.69 113 THR A O 1
ATOM 893 N N . ASN A 1 114 ? 7.283 -10.973 8.123 1.00 81.00 114 ASN A N 1
ATOM 894 C CA . ASN A 1 114 ? 6.255 -12.013 8.013 1.00 81.00 114 ASN A CA 1
ATOM 895 C C . ASN A 1 114 ? 4.844 -11.471 8.255 1.00 81.00 114 ASN A C 1
ATOM 897 O O . ASN A 1 114 ? 3.904 -11.997 7.668 1.00 81.00 114 ASN A O 1
ATOM 901 N N . ASP A 1 115 ? 4.737 -10.398 9.034 1.00 83.75 115 ASP A N 1
ATOM 902 C CA . ASP A 1 115 ? 3.469 -9.836 9.492 1.00 83.75 115 ASP A CA 1
ATOM 903 C C . ASP A 1 115 ? 3.103 -8.544 8.748 1.00 83.75 115 ASP A C 1
ATOM 905 O O . ASP A 1 115 ? 2.096 -7.930 9.068 1.00 83.75 115 ASP A O 1
ATOM 909 N N . MET A 1 116 ? 3.915 -8.114 7.771 1.00 86.06 116 MET A N 1
ATOM 910 C CA . MET A 1 116 ? 3.762 -6.850 7.044 1.00 86.06 116 MET A CA 1
ATOM 911 C C . MET A 1 116 ? 2.653 -6.952 5.981 1.00 86.06 116 MET A C 1
ATOM 913 O O . MET A 1 116 ? 2.892 -7.520 4.911 1.00 86.06 116 MET A O 1
ATOM 917 N N . PRO A 1 117 ? 1.451 -6.374 6.183 1.00 84.81 117 PRO A N 1
ATOM 918 C CA . PRO A 1 117 ? 0.391 -6.472 5.186 1.00 84.81 117 PRO A CA 1
ATOM 919 C C . PRO A 1 117 ? 0.648 -5.556 3.983 1.00 84.81 117 PRO A C 1
ATOM 921 O O . PRO A 1 117 ? 0.161 -5.844 2.893 1.00 84.81 117 PRO A O 1
ATOM 924 N N . ALA A 1 118 ? 1.470 -4.507 4.133 1.00 85.94 118 ALA A N 1
ATOM 925 C CA . ALA A 1 118 ? 1.865 -3.617 3.036 1.00 85.94 118 ALA A CA 1
ATOM 926 C C . ALA A 1 118 ? 2.686 -4.326 1.941 1.00 85.94 118 ALA A C 1
ATOM 928 O O . ALA A 1 118 ? 2.743 -3.836 0.816 1.00 85.94 118 ALA A O 1
ATOM 929 N N . ASP A 1 119 ? 3.236 -5.512 2.216 1.00 86.69 119 ASP A N 1
ATOM 930 C CA . ASP A 1 119 ? 3.965 -6.320 1.235 1.00 86.69 119 ASP A CA 1
ATOM 931 C C . ASP A 1 119 ? 3.115 -6.674 0.002 1.00 86.69 119 ASP A C 1
ATOM 933 O O . ASP A 1 119 ? 3.647 -6.840 -1.095 1.00 86.69 119 ASP A O 1
ATOM 937 N N . ILE A 1 120 ? 1.787 -6.771 0.141 1.00 85.12 120 ILE A N 1
ATOM 938 C CA . ILE A 1 120 ? 0.886 -7.042 -0.994 1.00 85.12 120 ILE A CA 1
ATOM 939 C C . ILE A 1 120 ? 0.850 -5.890 -2.006 1.00 85.12 120 ILE A C 1
ATOM 941 O O . ILE A 1 120 ? 0.474 -6.091 -3.161 1.00 85.12 120 ILE A O 1
ATOM 945 N N . LEU A 1 121 ? 1.247 -4.690 -1.575 1.00 83.44 121 LEU A N 1
ATOM 946 C CA . LEU A 1 121 ? 1.269 -3.471 -2.380 1.00 83.44 121 LEU A CA 1
ATOM 947 C C . LEU A 1 121 ? 2.580 -3.314 -3.155 1.00 83.44 121 LEU A C 1
ATOM 949 O O . LEU A 1 121 ? 2.609 -2.669 -4.203 1.00 83.44 121 LEU A O 1
ATOM 953 N N . THR A 1 122 ? 3.663 -3.892 -2.646 1.00 77.88 122 THR A N 1
ATOM 954 C CA . THR A 1 122 ? 5.031 -3.641 -3.115 1.00 77.88 122 THR A CA 1
ATOM 955 C C . THR A 1 122 ? 5.679 -4.872 -3.738 1.00 77.88 122 THR A C 1
ATOM 957 O O . THR A 1 122 ? 6.493 -4.717 -4.646 1.00 77.88 122 THR A O 1
ATOM 960 N N . LYS A 1 123 ? 5.302 -6.088 -3.315 1.00 83.06 123 LYS A N 1
ATOM 961 C CA . LYS A 1 123 ? 6.007 -7.337 -3.642 1.00 83.06 123 LYS A CA 1
ATOM 962 C C . LYS A 1 123 ? 5.109 -8.365 -4.333 1.00 83.06 123 LYS A C 1
ATOM 964 O O . LYS A 1 123 ? 3.900 -8.466 -4.126 1.00 83.06 123 LYS A O 1
ATOM 969 N N . GLY A 1 124 ? 5.731 -9.216 -5.148 1.00 79.81 124 GLY A N 1
ATOM 970 C CA . GLY A 1 124 ? 5.083 -10.402 -5.708 1.00 79.81 124 GLY A CA 1
ATOM 971 C C . GLY A 1 124 ? 5.002 -11.534 -4.681 1.00 79.81 124 GLY A C 1
ATOM 972 O O . GLY A 1 124 ? 5.957 -12.287 -4.532 1.00 79.81 124 GLY A O 1
ATOM 973 N N . LEU A 1 125 ? 3.864 -11.685 -3.999 1.00 83.25 125 LEU A N 1
ATOM 974 C CA . LEU A 1 125 ? 3.711 -12.661 -2.908 1.00 83.25 125 LEU A CA 1
ATOM 975 C C . LEU A 1 125 ? 3.366 -14.086 -3.370 1.00 83.25 125 LEU A C 1
ATOM 977 O O . LEU A 1 125 ? 2.745 -14.288 -4.420 1.00 83.25 125 LEU A O 1
ATOM 981 N N . THR A 1 126 ? 3.751 -15.068 -2.546 1.00 84.56 126 THR A N 1
ATOM 982 C CA . THR A 1 126 ? 3.272 -16.460 -2.609 1.00 84.56 126 THR A CA 1
ATOM 983 C C . THR A 1 126 ? 1.838 -16.553 -2.081 1.00 84.56 126 THR A C 1
ATOM 985 O O . THR A 1 126 ? 1.404 -15.682 -1.335 1.00 84.56 126 THR A O 1
ATOM 988 N N . GLY A 1 127 ? 1.095 -17.610 -2.432 1.00 83.56 127 GLY A N 1
ATOM 989 C CA . GLY A 1 127 ? -0.330 -17.729 -2.077 1.00 83.56 127 GLY A CA 1
ATOM 990 C C . GLY A 1 127 ? -0.623 -17.596 -0.576 1.00 83.56 127 GLY A C 1
ATOM 991 O O . GLY A 1 127 ? -1.535 -16.873 -0.200 1.00 83.56 127 GLY A O 1
ATOM 992 N N . VAL A 1 128 ? 0.194 -18.216 0.283 1.00 86.69 128 VAL A N 1
ATOM 993 C CA . VAL A 1 128 ? 0.010 -18.162 1.748 1.00 86.69 128 VAL A CA 1
ATOM 994 C C . VAL A 1 128 ? 0.231 -16.750 2.290 1.00 86.69 128 VAL A C 1
ATOM 996 O O . VAL A 1 128 ? -0.599 -16.236 3.032 1.00 86.69 128 VAL A O 1
ATOM 999 N N . LYS A 1 129 ? 1.330 -16.098 1.890 1.00 85.25 129 LYS A N 1
ATOM 1000 C CA . LYS A 1 129 ? 1.626 -14.732 2.336 1.00 85.25 129 LYS A CA 1
ATOM 1001 C C . LYS A 1 129 ? 0.634 -13.726 1.752 1.00 85.25 129 LYS A C 1
ATOM 1003 O O . LYS A 1 129 ? 0.267 -12.774 2.421 1.00 85.25 129 LYS A O 1
ATOM 1008 N N . HIS A 1 130 ? 0.157 -13.967 0.532 1.00 86.19 130 HIS A N 1
ATOM 1009 C CA . HIS A 1 130 ? -0.887 -13.162 -0.091 1.00 86.19 130 HIS A CA 1
ATOM 1010 C C . HIS A 1 130 ? -2.186 -13.186 0.722 1.00 86.19 130 HIS A C 1
ATOM 1012 O O . HIS A 1 130 ? -2.700 -12.117 1.026 1.00 86.19 130 HIS A O 1
ATOM 1018 N N . LEU A 1 131 ? -2.657 -14.371 1.128 1.00 87.19 131 LEU A N 1
ATOM 1019 C CA . LEU A 1 131 ? -3.841 -14.518 1.984 1.00 87.19 131 LEU A CA 1
ATOM 1020 C C . LEU A 1 131 ? -3.650 -13.816 3.333 1.00 87.19 131 LEU A C 1
ATOM 1022 O O . LEU A 1 131 ? -4.498 -13.037 3.746 1.00 87.19 131 LEU A O 1
ATOM 1026 N N . HIS A 1 132 ? -2.493 -14.005 3.971 1.00 88.44 132 HIS A N 1
ATOM 1027 C CA . HIS A 1 132 ? -2.185 -13.331 5.233 1.00 88.44 132 HIS A CA 1
ATOM 1028 C C . HIS A 1 132 ? -2.227 -11.797 5.111 1.00 88.44 132 HIS A C 1
ATOM 1030 O O . HIS A 1 132 ? -2.813 -11.119 5.953 1.00 88.44 132 HIS A O 1
ATOM 1036 N N . CYS A 1 133 ? -1.655 -11.233 4.043 1.00 87.19 133 CYS A N 1
ATOM 1037 C CA . CYS A 1 133 ? -1.727 -9.794 3.799 1.00 87.19 133 CYS A CA 1
ATOM 1038 C C . CYS A 1 133 ? -3.155 -9.329 3.451 1.00 87.19 133 CYS A C 1
ATOM 1040 O O . CYS A 1 133 ? -3.522 -8.222 3.835 1.00 87.19 133 CYS A O 1
ATOM 1042 N N . GLN A 1 134 ? -3.966 -10.141 2.757 1.00 87.69 134 GLN A N 1
ATOM 1043 C CA . GLN A 1 134 ? -5.382 -9.834 2.492 1.00 87.69 134 GLN A CA 1
ATOM 1044 C C . GLN A 1 134 ? -6.188 -9.739 3.792 1.00 87.69 134 GLN A C 1
ATOM 1046 O O . GLN A 1 134 ? -6.894 -8.747 3.994 1.00 87.69 134 GLN A O 1
ATOM 1051 N N . ASP A 1 135 ? -6.013 -10.707 4.693 1.00 88.12 135 ASP A N 1
ATOM 1052 C CA . ASP A 1 135 ? -6.632 -10.696 6.021 1.00 88.12 135 ASP A CA 1
ATOM 1053 C C . ASP A 1 135 ? -6.173 -9.474 6.827 1.00 88.12 135 ASP A C 1
ATOM 1055 O O . ASP A 1 135 ? -6.986 -8.787 7.443 1.00 88.12 135 ASP A O 1
ATOM 1059 N N . GLY A 1 136 ? -4.877 -9.145 6.771 1.00 85.38 136 GLY A N 1
ATOM 1060 C CA . GLY A 1 136 ? -4.309 -7.971 7.437 1.00 85.38 136 GLY A CA 1
ATOM 1061 C C . GLY A 1 136 ? -4.846 -6.632 6.917 1.00 85.38 136 GLY A C 1
ATOM 1062 O O . GLY A 1 136 ? -4.896 -5.663 7.672 1.00 85.38 136 GLY A O 1
ATOM 1063 N N . LEU A 1 137 ? -5.288 -6.568 5.657 1.00 87.31 137 LEU A N 1
ATOM 1064 C CA . LEU A 1 137 ? -5.991 -5.408 5.094 1.00 87.31 137 LEU A CA 1
ATOM 1065 C C . LEU A 1 137 ? -7.508 -5.430 5.359 1.00 87.31 137 LEU A C 1
ATOM 1067 O O . LEU A 1 137 ? -8.187 -4.449 5.045 1.00 87.31 137 LEU A O 1
ATOM 1071 N N . GLY A 1 138 ? -8.037 -6.511 5.938 1.00 87.38 138 GLY A N 1
ATOM 1072 C CA . GLY A 1 138 ? -9.458 -6.688 6.238 1.00 87.38 138 GLY A CA 1
ATOM 1073 C C . GLY A 1 138 ? -10.316 -7.070 5.032 1.00 87.38 138 GLY A C 1
ATOM 1074 O O . GLY A 1 138 ? -11.505 -6.739 5.013 1.00 87.38 138 GLY A O 1
ATOM 1075 N N . MET A 1 139 ? -9.731 -7.718 4.017 1.00 88.00 139 MET A N 1
ATOM 1076 C CA . MET A 1 139 ? -10.465 -8.224 2.852 1.00 88.00 139 MET A CA 1
ATOM 1077 C C . MET A 1 139 ? -11.155 -9.551 3.186 1.00 88.00 139 MET A C 1
ATOM 1079 O O . MET A 1 139 ? -10.486 -10.513 3.543 1.00 88.00 139 MET A O 1
ATOM 1083 N N . ILE A 1 140 ? -12.477 -9.619 3.029 1.00 86.38 140 ILE A N 1
ATOM 1084 C CA . ILE A 1 140 ? -13.285 -10.816 3.316 1.00 86.38 140 ILE A CA 1
ATOM 1085 C C . ILE A 1 140 ? -14.202 -11.110 2.123 1.00 86.38 140 ILE A C 1
ATOM 1087 O O . ILE A 1 140 ? -14.728 -10.179 1.516 1.00 86.38 140 ILE A O 1
ATOM 1091 N N . GLU A 1 141 ? -14.365 -12.392 1.793 1.00 84.19 141 GLU A N 1
ATOM 1092 C CA . GLU A 1 141 ? -15.308 -12.906 0.787 1.00 84.19 141 GLU A CA 1
ATOM 1093 C C . GLU A 1 141 ? -16.749 -12.892 1.335 1.00 84.19 141 GLU A C 1
ATOM 1095 O O . GLU A 1 141 ? -16.971 -13.276 2.490 1.00 84.19 141 GLU A O 1
ATOM 1100 N N . TYR A 1 142 ? -17.709 -12.421 0.532 1.00 69.50 142 TYR A N 1
ATOM 1101 C CA . TYR A 1 142 ? -19.137 -12.348 0.878 1.00 69.50 142 TYR A CA 1
ATOM 1102 C C . TYR A 1 142 ? -19.955 -13.538 0.374 1.00 69.50 142 TYR A C 1
ATOM 1104 O O . TYR A 1 142 ? -19.662 -14.052 -0.726 1.00 69.50 142 TYR A O 1
#

pLDDT: mean 83.44, std 8.5, range [55.88, 92.81]

Radius of gyration: 15.95 Å; chains: 1; bounding box: 40×33×46 Å

Secondary structure (DSSP, 8-state):
-GGGSSS--HHHHHHHHHHHHHHHHTTTEEE------PPPEEEEEEESS--TTT---EEEEEEEETTEEEEEEEEE-SS--SSHHHHHHHHHHHHHHHHHHHHS--------TTT-TTHHHHS---HHHHHHHHHHTTEEE-

Foldseek 3Di:
DVVCPPPDDPVNVVVVVVVVVVCVVQVQKDADAAPPVDDKAKFKAKAFQPDPPQRWIKIKMFIDDRQATDDIDIGTDPDHDPDRVSRRVSNVVVVVVVVCVVPNDHDDDDDDPQQGLRCCRGHDDDPVSPVNSCSSNRMDGD